Protein AF-A0A1L8D2I1-F1 (afdb_monomer)

Organism: NCBI:txid661089

pLDDT: mean 85.03, std 8.65, range [54.47, 94.0]

InterPro domains:
  IPR029063 S-adenosyl-L-methionine-dependent methyltransferase superfamily [G3DSA:3.40.50.150] (7-64)
  IPR029063 S-adenosyl-L-methionine-dependent methyltransferase superfamily [SSF53335] (1-59)

Sequence (65 aa):
MDKEQLQEIYLKEEYYWGTEPNDLAKKVLYYIAEPLRKDLLLVDLGAGEGRDSVFLLRKVFKCWR

Solvent-accessible surface area (backbone atoms only — not comparable to full-atom values): 4148 Å² total; per-residue (Å²): 133,58,72,65,62,50,50,60,53,70,71,45,93,64,69,87,82,51,75,70,57,50,71,63,66,62,50,53,54,80,79,47,59,76,85,61,36,64,82,36,80,45,79,61,84,84,47,79,95,30,36,45,55,54,52,41,38,78,68,43,33,44,69,60,132

Mean predicted aligned error: 5.47 Å

Structure (mmCIF, N/CA/C/O backbone):
data_AF-A0A1L8D2I1-F1
#
_entry.id   AF-A0A1L8D2I1-F1
#
loop_
_atom_site.group_PDB
_atom_site.id
_atom_site.type_symbol
_atom_site.label_atom_id
_atom_site.label_alt_id
_atom_site.label_comp_id
_atom_site.label_asym_id
_atom_site.label_entity_id
_atom_site.label_seq_id
_atom_site.pdbx_PDB_ins_code
_atom_site.Cartn_x
_atom_site.Cartn_y
_atom_site.Cartn_z
_atom_site.occupancy
_atom_sit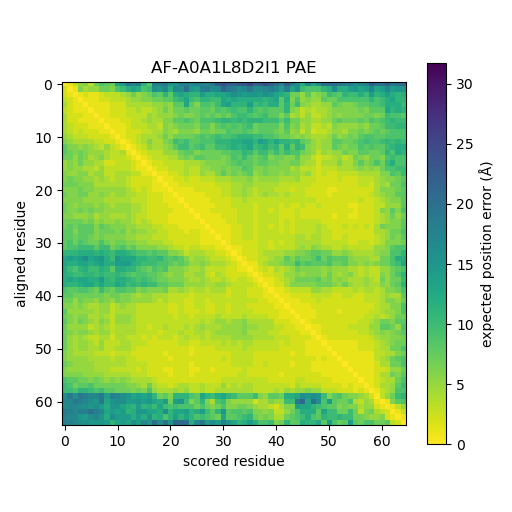e.B_iso_or_equiv
_atom_site.auth_seq_id
_atom_site.auth_comp_id
_atom_site.auth_asym_id
_atom_site.auth_atom_id
_atom_site.pdbx_PDB_model_num
ATOM 1 N N . MET A 1 1 ? 11.091 -11.799 -17.344 1.00 64.50 1 MET A N 1
ATOM 2 C CA . MET A 1 1 ? 11.561 -10.421 -17.141 1.00 64.50 1 MET A CA 1
ATOM 3 C C . MET A 1 1 ? 12.505 -10.469 -15.967 1.00 64.50 1 MET A C 1
ATOM 5 O O . MET A 1 1 ? 12.103 -10.954 -14.911 1.00 64.50 1 MET A O 1
ATOM 9 N N . ASP A 1 2 ?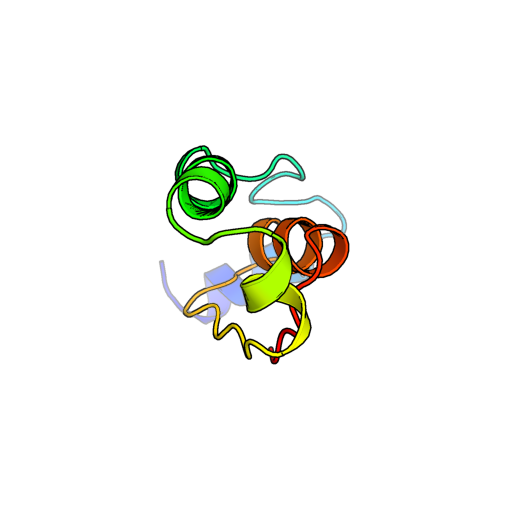 13.767 -10.142 -16.196 1.00 85.44 2 ASP A N 1
ATOM 10 C CA . ASP A 1 2 ? 14.759 -10.130 -15.126 1.00 85.44 2 ASP A CA 1
ATOM 11 C C . ASP A 1 2 ? 14.604 -8.862 -14.257 1.00 85.44 2 ASP A C 1
ATOM 13 O O . ASP A 1 2 ? 13.792 -7.974 -14.541 1.00 85.44 2 ASP A O 1
ATOM 17 N N . LYS A 1 3 ? 15.330 -8.811 -13.137 1.00 81.56 3 LYS A N 1
ATOM 18 C CA . LYS A 1 3 ? 15.265 -7.677 -12.204 1.00 81.56 3 LYS A CA 1
ATOM 19 C C . LYS A 1 3 ? 15.855 -6.393 -12.792 1.00 81.56 3 LYS A C 1
ATOM 21 O O . LYS A 1 3 ? 15.409 -5.312 -12.421 1.00 81.56 3 LYS A O 1
ATOM 26 N N . GLU A 1 4 ? 16.836 -6.512 -13.675 1.00 85.44 4 GLU A N 1
ATOM 27 C CA . GLU A 1 4 ? 17.549 -5.388 -14.281 1.00 85.44 4 GLU A CA 1
ATOM 28 C C . GLU A 1 4 ? 16.633 -4.688 -15.294 1.00 85.44 4 GLU A C 1
ATOM 30 O O . GLU A 1 4 ? 16.437 -3.479 -15.212 1.00 85.44 4 GLU A O 1
ATOM 35 N N . GLN A 1 5 ? 15.925 -5.460 -16.119 1.00 84.44 5 GLN A N 1
ATOM 36 C CA . GLN A 1 5 ? 14.868 -5.002 -17.023 1.00 84.44 5 GLN A CA 1
ATOM 37 C C . GLN A 1 5 ? 13.745 -4.271 -16.285 1.00 84.44 5 GLN A C 1
ATOM 39 O O . GLN A 1 5 ? 13.260 -3.240 -16.746 1.00 84.44 5 GLN A O 1
ATOM 44 N N . LEU A 1 6 ? 13.317 -4.794 -15.131 1.00 80.62 6 LEU A N 1
ATOM 45 C CA . LEU A 1 6 ? 12.337 -4.104 -14.293 1.00 80.62 6 LEU A CA 1
ATOM 46 C C . LEU A 1 6 ? 12.884 -2.755 -13.833 1.00 80.62 6 LEU A C 1
ATOM 48 O O . LEU A 1 6 ? 12.207 -1.744 -13.980 1.00 80.62 6 LEU A O 1
ATOM 52 N N . GLN A 1 7 ? 14.108 -2.726 -13.314 1.00 84.25 7 GLN A N 1
ATOM 53 C CA . GLN A 1 7 ? 14.708 -1.496 -12.814 1.00 84.25 7 GLN A CA 1
ATOM 54 C C . GLN A 1 7 ? 14.861 -0.432 -13.907 1.00 84.25 7 GLN A C 1
ATOM 56 O O . GLN A 1 7 ? 14.546 0.728 -13.660 1.00 84.25 7 GLN A O 1
ATOM 61 N N . GLU A 1 8 ? 15.246 -0.817 -15.123 1.00 87.50 8 GLU A N 1
ATOM 62 C CA . GLU A 1 8 ? 15.291 0.089 -1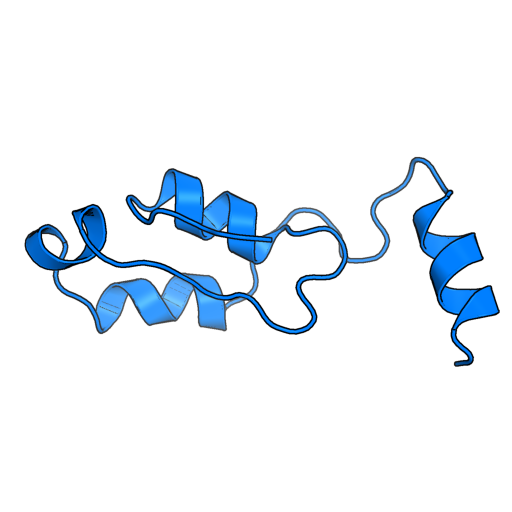6.277 1.00 87.50 8 GLU A CA 1
ATOM 63 C C . GLU A 1 8 ? 13.924 0.696 -16.613 1.00 87.50 8 GLU A C 1
ATOM 65 O O . GLU A 1 8 ? 13.834 1.872 -16.963 1.00 87.50 8 GLU A O 1
ATOM 70 N N . ILE A 1 9 ? 12.847 -0.084 -16.486 1.00 84.19 9 ILE A N 1
ATOM 71 C CA . ILE A 1 9 ? 11.480 0.401 -16.696 1.00 84.19 9 ILE A CA 1
ATOM 72 C C . ILE A 1 9 ? 11.101 1.435 -15.625 1.00 84.19 9 ILE A C 1
ATOM 74 O O . ILE A 1 9 ? 10.565 2.481 -15.978 1.00 84.19 9 ILE A O 1
ATOM 78 N N . TYR A 1 10 ? 11.430 1.192 -14.351 1.00 81.69 10 TYR A N 1
ATOM 79 C CA . TYR A 1 10 ? 11.129 2.116 -13.242 1.00 81.69 10 TYR A CA 1
ATOM 80 C C . TYR A 1 10 ? 11.941 3.418 -13.258 1.00 81.69 10 TYR A C 1
ATOM 82 O O . TYR A 1 10 ? 11.579 4.362 -12.561 1.00 81.69 10 TYR A O 1
ATOM 90 N N . LEU A 1 11 ? 13.049 3.478 -14.002 1.00 86.31 11 LEU A N 1
ATOM 91 C CA . LEU A 1 11 ? 13.850 4.699 -14.145 1.00 86.31 11 LEU A CA 1
ATOM 92 C C . LEU A 1 11 ? 13.248 5.698 -15.141 1.00 86.31 11 LEU A C 1
ATOM 94 O O . LEU A 1 11 ? 13.710 6.836 -15.215 1.00 86.31 11 LEU A O 1
ATOM 98 N N . LYS A 1 12 ? 12.246 5.286 -15.921 1.00 87.56 12 LYS A N 1
ATOM 99 C CA . LYS A 1 12 ? 11.536 6.177 -16.839 1.00 87.56 12 LYS A CA 1
ATOM 100 C C . LYS A 1 12 ? 10.588 7.082 -16.054 1.00 87.56 12 LYS A C 1
ATOM 102 O O . LYS A 1 12 ? 10.045 6.689 -15.030 1.00 87.56 12 LYS A O 1
ATOM 107 N N . GLU A 1 13 ? 10.368 8.294 -16.558 1.00 81.88 13 GLU A N 1
ATOM 108 C CA . GLU A 1 13 ? 9.432 9.247 -15.939 1.00 81.88 13 GLU A CA 1
ATOM 109 C C . GLU A 1 13 ? 7.959 8.832 -16.104 1.00 81.88 13 GLU A C 1
ATOM 111 O O . GLU A 1 13 ? 7.084 9.310 -15.384 1.00 81.88 13 GLU A O 1
ATOM 116 N N . GLU A 1 14 ? 7.675 7.946 -17.058 1.00 86.31 14 GLU A N 1
ATOM 117 C CA . GLU A 1 14 ? 6.333 7.458 -17.357 1.00 86.31 14 GLU A CA 1
ATOM 118 C C . GLU A 1 14 ? 5.920 6.318 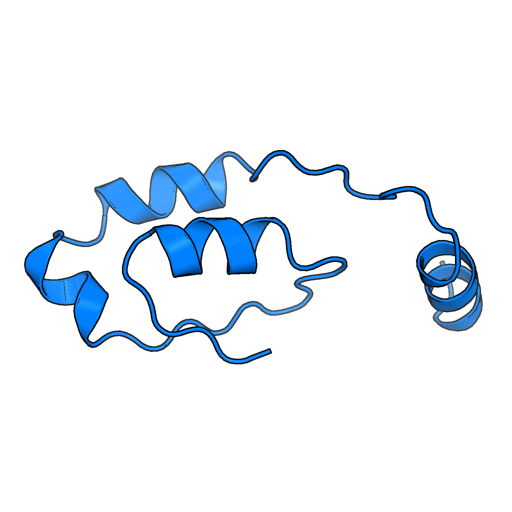-16.421 1.00 86.31 14 GLU A C 1
ATOM 120 O O . GLU A 1 14 ? 6.700 5.404 -16.157 1.00 86.31 14 GLU A O 1
ATOM 125 N N . TYR A 1 15 ? 4.655 6.327 -15.991 1.00 80.38 15 TYR A N 1
ATOM 126 C CA . TYR A 1 15 ? 4.094 5.255 -15.170 1.00 80.38 15 TYR A CA 1
ATOM 127 C C . TYR A 1 15 ? 3.864 3.986 -15.990 1.00 80.38 15 TYR A C 1
ATOM 129 O O . TYR A 1 15 ? 2.948 3.929 -16.815 1.00 80.38 15 TYR A O 1
ATOM 137 N N . TYR A 1 16 ? 4.633 2.938 -15.709 1.00 82.94 16 TYR A N 1
ATOM 138 C CA . TYR A 1 16 ? 4.503 1.648 -16.384 1.00 82.94 16 TYR A CA 1
ATOM 139 C C . TYR A 1 16 ? 3.205 0.920 -16.012 1.00 82.94 16 TYR A C 1
ATOM 141 O O . TYR A 1 16 ? 2.552 0.323 -16.869 1.00 82.94 16 TYR A O 1
ATOM 149 N N . TRP A 1 17 ? 2.792 0.988 -14.744 1.00 82.38 17 TRP A N 1
ATOM 150 C CA . TRP A 1 17 ? 1.552 0.366 -14.268 1.00 82.38 17 TRP A CA 1
ATOM 151 C C . TRP A 1 17 ? 0.357 1.325 -14.308 1.00 82.38 17 TRP A C 1
ATOM 153 O O . TRP A 1 17 ? -0.759 0.933 -13.958 1.00 82.38 17 TRP A O 1
ATOM 163 N N . GLY A 1 18 ? 0.562 2.570 -14.738 1.00 89.06 18 GLY A N 1
ATOM 164 C CA . GLY A 1 18 ? -0.452 3.617 -14.703 1.00 89.06 18 GLY A CA 1
ATOM 165 C C . GLY A 1 18 ? -0.829 4.055 -13.282 1.00 89.06 18 GLY A C 1
ATOM 166 O O . GLY A 1 18 ? -0.338 3.546 -12.274 1.00 89.06 18 GLY A O 1
ATOM 167 N N . THR A 1 19 ? -1.735 5.025 -13.199 1.00 89.88 19 THR A N 1
ATOM 168 C CA . THR A 1 19 ? -2.075 5.722 -11.946 1.00 89.88 19 THR A CA 1
ATOM 169 C C . THR A 1 19 ? -3.378 5.254 -11.305 1.00 89.88 19 THR A C 1
ATOM 171 O O . THR A 1 19 ? -3.628 5.547 -10.135 1.00 89.88 19 THR A O 1
ATOM 174 N N . GLU A 1 20 ? -4.213 4.527 -12.049 1.00 93.69 20 GLU A N 1
ATOM 175 C CA . GLU A 1 20 ? -5.516 4.086 -11.566 1.00 93.69 20 GLU A CA 1
ATOM 176 C C . GLU A 1 20 ? -5.387 2.868 -10.644 1.00 93.69 20 GLU A C 1
ATOM 178 O O . GLU A 1 20 ? -4.774 1.867 -11.030 1.00 93.69 20 GLU A O 1
ATOM 183 N N . PRO A 1 21 ? -5.984 2.908 -9.440 1.00 93.25 21 PRO A N 1
ATOM 184 C CA . PRO A 1 21 ? -5.949 1.775 -8.538 1.00 93.25 21 PRO A CA 1
ATOM 185 C C . PRO A 1 21 ? -6.739 0.611 -9.122 1.00 93.25 21 PRO A C 1
ATOM 187 O O . PRO A 1 21 ? -7.781 0.786 -9.770 1.00 93.25 21 PRO A O 1
ATOM 190 N N . ASN A 1 22 ? -6.256 -0.589 -8.842 1.00 91.94 22 ASN 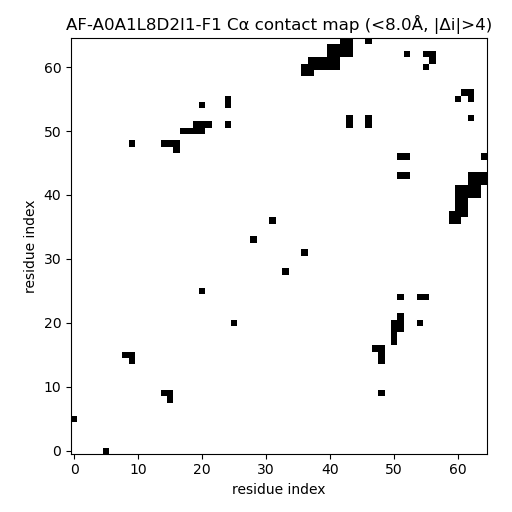A N 1
ATOM 191 C CA . ASN A 1 22 ? -6.873 -1.805 -9.324 1.00 91.94 22 ASN A CA 1
ATOM 192 C C . ASN A 1 22 ? -8.216 -2.072 -8.615 1.00 91.94 22 ASN A C 1
ATOM 194 O O . ASN A 1 22 ? -8.530 -1.531 -7.547 1.00 91.94 22 ASN A O 1
ATOM 198 N N . ASP A 1 23 ? -9.034 -2.936 -9.213 1.00 94.00 23 ASP A N 1
ATOM 199 C CA . ASP A 1 23 ? -10.375 -3.214 -8.695 1.00 94.00 23 ASP A CA 1
ATOM 200 C C . ASP A 1 23 ? -10.369 -3.922 -7.340 1.00 94.00 23 ASP A C 1
ATOM 202 O O . ASP A 1 23 ? -11.298 -3.746 -6.551 1.00 94.00 23 ASP A O 1
ATOM 206 N N . LEU A 1 24 ? -9.332 -4.705 -7.041 1.00 91.56 24 LEU A N 1
ATOM 207 C CA . LEU A 1 24 ? -9.199 -5.366 -5.749 1.00 91.56 24 LEU A CA 1
ATOM 208 C C . LEU A 1 24 ? -8.935 -4.346 -4.635 1.00 91.56 24 LEU A C 1
ATOM 210 O O . LEU A 1 24 ? -9.608 -4.394 -3.606 1.00 91.56 24 LEU A O 1
ATOM 214 N N . ALA A 1 25 ? -8.038 -3.383 -4.858 1.00 91.06 25 ALA A N 1
ATOM 215 C CA . ALA A 1 25 ? -7.745 -2.305 -3.917 1.00 91.06 25 ALA A CA 1
ATOM 216 C C . ALA A 1 25 ? -9.007 -1.488 -3.599 1.00 91.06 25 ALA A C 1
ATOM 218 O O . ALA A 1 25 ? -9.273 -1.167 -2.441 1.00 91.06 25 ALA A O 1
ATOM 219 N N . LYS A 1 26 ? -9.852 -1.225 -4.606 1.00 92.19 26 LYS A N 1
ATOM 220 C CA . LYS A 1 26 ? -11.166 -0.587 -4.407 1.00 92.19 26 LYS A CA 1
ATOM 221 C C . LYS A 1 26 ? -12.107 -1.471 -3.588 1.00 92.19 26 LYS A C 1
ATOM 223 O O . LYS A 1 26 ? -12.760 -0.984 -2.665 1.00 92.19 26 LYS A O 1
ATOM 228 N N . LYS A 1 27 ? -12.173 -2.767 -3.909 1.00 93.50 27 LYS A N 1
ATOM 229 C CA . LYS A 1 27 ? -13.106 -3.707 -3.276 1.00 93.50 27 LYS A CA 1
ATOM 230 C C . LYS A 1 27 ? -12.774 -4.007 -1.819 1.00 93.50 27 LYS A C 1
ATOM 232 O O . LYS A 1 27 ? -13.696 -4.212 -1.034 1.00 93.50 27 LYS A O 1
ATOM 237 N N . VAL A 1 28 ? -11.495 -3.988 -1.439 1.00 90.25 28 VAL A N 1
ATOM 238 C CA . VAL A 1 28 ? -11.062 -4.297 -0.066 1.00 90.25 2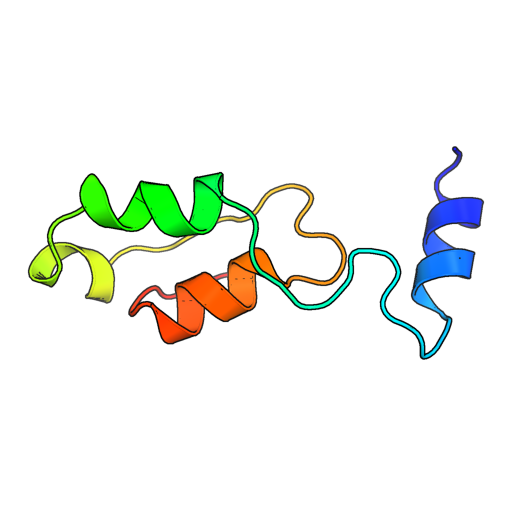8 VAL A CA 1
ATOM 239 C C . VAL A 1 28 ? -11.739 -3.392 0.969 1.00 90.25 28 VAL A C 1
ATOM 241 O O . VAL A 1 28 ? -12.056 -3.827 2.074 1.00 90.25 28 VAL A O 1
ATOM 244 N N . LEU A 1 29 ? -12.049 -2.149 0.584 1.00 88.56 29 LEU A N 1
ATOM 245 C CA . LEU A 1 29 ? -12.727 -1.187 1.444 1.00 88.56 29 LEU A CA 1
ATOM 246 C C . LEU A 1 29 ? -14.124 -1.664 1.852 1.00 88.56 29 LEU A C 1
ATOM 248 O O . LEU A 1 29 ? -14.533 -1.407 2.977 1.00 88.56 29 LEU A O 1
ATOM 252 N N . TYR A 1 30 ? -14.852 -2.399 1.010 1.00 91.00 30 TYR A N 1
ATOM 253 C CA . TYR A 1 30 ? -16.185 -2.891 1.378 1.00 91.00 30 TYR A CA 1
ATOM 254 C C . TYR A 1 30 ? -16.155 -3.920 2.511 1.00 91.00 30 TYR A C 1
ATOM 256 O O . TYR A 1 30 ? -17.137 -4.049 3.236 1.00 91.00 30 TYR A O 1
ATOM 264 N N . TYR A 1 31 ? -15.036 -4.623 2.688 1.00 90.50 31 TYR A N 1
ATOM 265 C CA . TYR A 1 31 ? -14.911 -5.694 3.677 1.00 90.50 31 TYR A CA 1
ATOM 266 C C . TYR A 1 31 ? -14.398 -5.217 5.036 1.00 90.50 31 TYR A C 1
ATOM 268 O O . TYR A 1 31 ? -14.484 -5.951 6.017 1.00 90.50 31 TYR A O 1
ATOM 276 N N 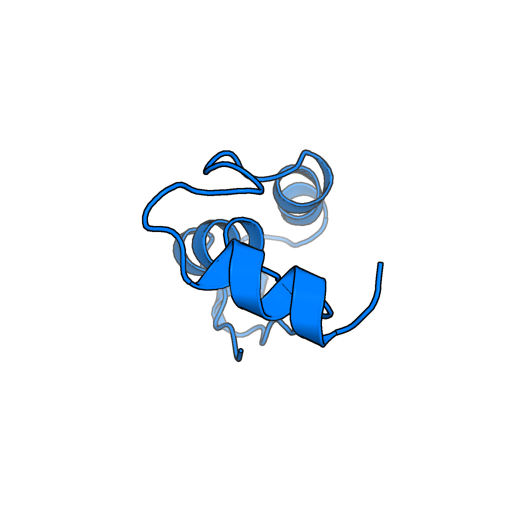. ILE A 1 32 ? -13.877 -3.992 5.114 1.00 88.44 32 ILE A N 1
ATOM 277 C CA . ILE A 1 32 ? -13.322 -3.427 6.345 1.00 88.44 32 ILE A CA 1
ATOM 278 C C . ILE A 1 32 ? -14.166 -2.214 6.714 1.00 88.44 32 ILE A C 1
ATOM 280 O O . ILE A 1 32 ? -14.217 -1.250 5.953 1.00 88.44 32 ILE A O 1
ATOM 284 N N . ALA A 1 33 ? -14.831 -2.233 7.867 1.00 85.06 33 ALA A N 1
ATOM 285 C CA . ALA A 1 33 ? -15.647 -1.104 8.312 1.00 85.06 33 ALA A CA 1
ATOM 286 C C . ALA A 1 33 ? -14.789 0.161 8.507 1.00 85.06 33 ALA A C 1
ATOM 288 O O . ALA A 1 33 ? -13.674 0.083 9.015 1.00 85.06 33 ALA A O 1
ATOM 289 N N . GLU A 1 34 ? -15.313 1.331 8.124 1.00 81.44 34 GLU A N 1
ATOM 290 C CA . GLU A 1 34 ? -14.583 2.615 8.151 1.00 81.44 34 GLU A CA 1
ATOM 291 C C . GLU A 1 34 ? -13.943 2.966 9.510 1.00 81.44 34 GLU A C 1
ATOM 293 O O . GLU A 1 34 ? -12.782 3.383 9.491 1.00 81.44 34 GLU A O 1
ATOM 298 N N . PRO A 1 35 ? -14.577 2.702 10.673 1.00 82.81 35 PRO A N 1
ATOM 299 C CA . PRO A 1 35 ? -13.950 2.964 11.968 1.00 82.81 35 PRO A CA 1
ATOM 300 C C . PRO A 1 35 ? -12.683 2.137 12.209 1.00 82.81 35 PRO A C 1
ATOM 302 O O . PRO A 1 35 ? -11.760 2.614 12.857 1.00 82.81 35 PRO A O 1
ATOM 305 N N . LEU A 1 36 ? -12.617 0.916 11.667 1.00 83.00 36 LEU A N 1
ATOM 306 C CA . LEU A 1 36 ? -11.494 0.002 11.886 1.00 83.00 36 LEU A CA 1
ATOM 307 C C . LEU A 1 36 ? -10.277 0.359 11.030 1.00 83.00 36 LEU A C 1
ATOM 309 O O . LEU A 1 36 ? -9.162 0.006 11.382 1.00 83.00 36 LEU A O 1
ATOM 313 N N . ARG A 1 37 ? -10.460 1.055 9.903 1.00 86.06 37 ARG A N 1
ATOM 314 C CA . ARG A 1 37 ? -9.383 1.286 8.922 1.00 86.06 37 ARG A CA 1
ATOM 315 C C . ARG A 1 37 ? -8.258 2.187 9.446 1.00 86.06 37 ARG A C 1
ATOM 317 O O . ARG A 1 37 ? -7.106 1.969 9.086 1.00 86.06 37 ARG A O 1
ATOM 324 N N . LYS A 1 38 ? -8.584 3.154 10.313 1.00 79.44 38 LYS A N 1
ATOM 325 C CA . LYS A 1 38 ? -7.679 4.234 10.769 1.00 79.44 38 LYS A CA 1
ATOM 326 C C . LYS A 1 38 ? -6.478 3.742 11.575 1.00 79.44 38 LYS A C 1
ATOM 328 O O . LYS A 1 38 ? -5.416 4.365 11.531 1.00 79.44 38 LYS A O 1
ATOM 333 N N . ASP A 1 39 ? -6.641 2.612 12.252 1.00 81.81 39 ASP A N 1
ATOM 334 C CA . ASP A 1 39 ? -5.617 2.017 13.112 1.00 81.81 39 ASP A CA 1
ATOM 335 C C . ASP A 1 39 ? -4.951 0.787 12.483 1.00 81.81 39 ASP A C 1
ATOM 337 O O . ASP A 1 39 ? -4.080 0.167 13.093 1.00 81.81 39 ASP A O 1
ATOM 341 N N . LEU A 1 40 ? -5.324 0.439 11.248 1.00 85.06 40 LEU A N 1
ATOM 342 C CA . LEU A 1 40 ? -4.754 -0.701 10.543 1.00 85.06 40 LEU A CA 1
ATOM 343 C C . LEU A 1 40 ? -3.482 -0.314 9.785 1.00 85.06 40 LEU A C 1
ATOM 345 O O . LEU A 1 40 ? -3.410 0.709 9.094 1.00 85.06 40 LEU A O 1
ATOM 349 N N . LEU A 1 41 ? -2.488 -1.193 9.902 1.00 87.19 41 LEU A N 1
ATOM 350 C CA . LEU A 1 41 ? -1.276 -1.181 9.097 1.00 87.19 41 LEU A CA 1
ATOM 351 C C . LEU A 1 41 ? -1.505 -2.012 7.831 1.00 87.19 41 LEU A C 1
ATOM 353 O O . LEU A 1 41 ? -1.883 -3.181 7.912 1.00 87.19 41 LEU A O 1
ATOM 357 N N . LEU A 1 42 ? -1.247 -1.412 6.673 1.00 86.94 42 LEU A N 1
ATOM 358 C CA . LEU A 1 42 ? -1.276 -2.081 5.379 1.00 86.94 42 LEU A CA 1
ATOM 359 C C . LEU A 1 42 ? 0.147 -2.434 4.930 1.00 86.94 42 LEU A C 1
ATOM 361 O O . LEU A 1 42 ? 1.044 -1.589 4.982 1.00 86.94 42 LEU A O 1
ATOM 365 N N . VAL A 1 43 ? 0.313 -3.662 4.439 1.00 90.94 43 VAL A N 1
ATOM 366 C CA . VAL A 1 43 ? 1.518 -4.134 3.748 1.00 90.94 43 VAL A CA 1
ATOM 367 C C . VAL A 1 43 ? 1.143 -4.456 2.302 1.00 90.94 43 VAL A C 1
ATOM 369 O O . VAL A 1 43 ? 0.282 -5.303 2.069 1.00 90.94 43 VAL A O 1
ATOM 372 N N . ASP A 1 44 ? 1.782 -3.782 1.347 1.00 90.38 44 ASP A N 1
ATOM 373 C CA . ASP A 1 44 ? 1.567 -3.971 -0.093 1.00 90.38 44 ASP A CA 1
ATOM 374 C C . ASP A 1 44 ? 2.772 -4.704 -0.709 1.00 90.38 44 ASP A C 1
ATOM 376 O O . ASP A 1 44 ? 3.848 -4.136 -0.909 1.00 90.38 44 ASP A O 1
ATOM 380 N N . LEU A 1 45 ? 2.617 -6.008 -0.948 1.00 91.31 45 LEU A N 1
ATOM 381 C CA . LEU A 1 45 ? 3.689 -6.860 -1.463 1.00 91.31 45 LEU A CA 1
ATOM 382 C C . LEU A 1 45 ? 3.715 -6.816 -2.987 1.00 91.31 45 LEU A C 1
ATOM 384 O O . LEU A 1 45 ? 2.746 -7.182 -3.647 1.00 91.31 45 LEU A O 1
ATOM 388 N N . GLY A 1 46 ? 4.860 -6.423 -3.547 1.00 88.62 46 GLY A N 1
ATOM 389 C CA . GLY A 1 46 ? 4.961 -6.206 -4.989 1.00 88.62 46 GLY A CA 1
ATOM 390 C C . GLY A 1 46 ? 4.220 -4.946 -5.437 1.00 88.62 46 GLY A C 1
ATOM 391 O O . GLY A 1 46 ? 3.721 -4.908 -6.557 1.00 88.62 46 GLY A O 1
ATOM 392 N N . ALA A 1 47 ? 4.193 -3.911 -4.587 1.00 89.31 47 ALA A N 1
ATOM 393 C CA . ALA A 1 47 ? 3.494 -2.642 -4.814 1.00 89.31 47 ALA A CA 1
ATOM 394 C C . ALA A 1 47 ? 3.858 -1.935 -6.133 1.00 89.31 47 ALA A C 1
ATOM 396 O O . ALA A 1 47 ? 3.151 -1.031 -6.582 1.00 89.31 47 ALA A O 1
ATOM 397 N N . GLY A 1 48 ? 4.993 -2.302 -6.730 1.00 89.81 48 GLY A N 1
ATOM 398 C CA . GLY A 1 48 ? 5.525 -1.682 -7.929 1.00 89.81 48 GLY A CA 1
ATOM 399 C C . GLY A 1 48 ? 5.677 -0.176 -7.746 1.00 89.81 48 GLY A C 1
ATOM 400 O O . GLY A 1 48 ? 6.369 0.277 -6.832 1.00 89.81 48 GLY A O 1
ATOM 401 N N . GLU A 1 49 ? 4.982 0.608 -8.571 1.00 90.19 49 GLU A N 1
ATOM 402 C CA . GLU A 1 49 ? 4.988 2.078 -8.497 1.00 90.19 49 GLU A CA 1
ATOM 403 C C . GLU A 1 49 ? 4.200 2.621 -7.293 1.00 90.19 49 GLU A C 1
ATOM 405 O O . GLU A 1 49 ? 4.368 3.781 -6.920 1.00 90.19 49 GLU A O 1
ATOM 410 N N . GLY A 1 50 ? 3.417 1.776 -6.613 1.00 90.88 50 GLY A N 1
ATOM 411 C CA . GLY A 1 50 ? 2.712 2.104 -5.375 1.00 90.88 50 GLY A CA 1
ATOM 412 C C . GLY A 1 50 ? 1.324 2.712 -5.578 1.00 90.88 50 GLY A C 1
ATOM 413 O O . GLY A 1 50 ? 0.785 3.297 -4.640 1.00 90.88 50 GLY A O 1
ATOM 414 N N . ARG A 1 51 ? 0.723 2.590 -6.772 1.00 93.00 51 ARG A N 1
ATOM 415 C CA . ARG A 1 51 ? -0.606 3.162 -7.086 1.00 93.00 51 ARG A CA 1
ATOM 416 C C . ARG A 1 51 ? -1.687 2.729 -6.086 1.00 93.00 51 ARG A C 1
ATOM 418 O O . ARG A 1 51 ? -2.473 3.550 -5.613 1.00 93.00 51 ARG A O 1
ATOM 425 N N . ASP A 1 52 ? -1.676 1.451 -5.715 1.00 93.19 52 ASP A N 1
ATOM 426 C CA . ASP A 1 52 ? -2.669 0.849 -4.829 1.00 93.19 52 ASP A CA 1
ATOM 427 C C . ASP A 1 52 ? -2.385 1.228 -3.368 1.00 93.19 52 ASP A C 1
ATOM 429 O O . ASP A 1 52 ? -3.300 1.648 -2.655 1.00 93.19 52 ASP A O 1
ATOM 433 N N . SER A 1 53 ? -1.108 1.227 -2.961 1.00 92.31 53 SER A N 1
ATOM 434 C CA . SER A 1 53 ? -0.659 1.759 -1.667 1.00 92.31 53 SER A CA 1
ATOM 435 C C . SER A 1 53 ? -1.102 3.215 -1.458 1.00 92.31 53 SER A C 1
ATOM 437 O O . SER A 1 53 ? -1.678 3.556 -0.424 1.00 92.31 53 SER A O 1
ATOM 439 N N . VAL A 1 54 ? -0.873 4.092 -2.444 1.00 91.25 54 VAL A N 1
ATOM 440 C CA . VAL A 1 54 ? -1.243 5.518 -2.382 1.00 91.25 54 VAL A CA 1
ATOM 441 C C . VAL A 1 54 ? -2.758 5.686 -2.321 1.00 91.25 54 VAL A C 1
ATOM 443 O O . VAL A 1 54 ? -3.258 6.497 -1.535 1.00 91.25 54 VAL A O 1
ATOM 446 N N . PHE A 1 55 ? -3.506 4.919 -3.116 1.00 92.44 55 PHE A N 1
ATOM 447 C CA . PHE A 1 55 ? -4.962 4.914 -3.037 1.00 92.44 55 PHE A CA 1
ATOM 448 C C . PHE A 1 55 ? -5.442 4.534 -1.629 1.00 92.44 55 PHE A C 1
ATOM 450 O O . PHE A 1 55 ? -6.235 5.270 -1.042 1.00 92.44 55 PHE A O 1
ATOM 457 N N . LEU A 1 56 ? -4.927 3.446 -1.053 1.00 90.44 56 LEU A N 1
ATOM 458 C CA . LEU A 1 56 ? -5.330 2.958 0.269 1.00 90.44 56 LEU A CA 1
ATOM 459 C C . LEU A 1 56 ? -4.854 3.863 1.422 1.00 90.44 56 LEU A C 1
ATOM 461 O O . LEU A 1 56 ? -5.572 4.006 2.409 1.00 90.44 56 LEU A O 1
ATOM 465 N N . LEU A 1 57 ? -3.728 4.568 1.292 1.00 88.31 57 LEU A N 1
ATOM 466 C CA . LEU A 1 57 ? -3.317 5.619 2.239 1.00 88.31 57 LEU A CA 1
ATOM 467 C C . LEU A 1 57 ? -4.347 6.757 2.295 1.00 88.31 57 LEU A C 1
ATOM 469 O O . LEU A 1 57 ? -4.811 7.143 3.366 1.00 88.31 57 LEU A O 1
ATOM 473 N N . ARG A 1 58 ? -4.785 7.250 1.127 1.00 86.38 58 ARG A N 1
ATOM 474 C CA . ARG A 1 58 ? -5.860 8.264 1.020 1.00 86.38 58 ARG A CA 1
ATOM 475 C C . ARG A 1 58 ? -7.216 7.719 1.492 1.00 86.38 58 ARG A C 1
ATOM 477 O O . ARG A 1 58 ? -8.097 8.490 1.8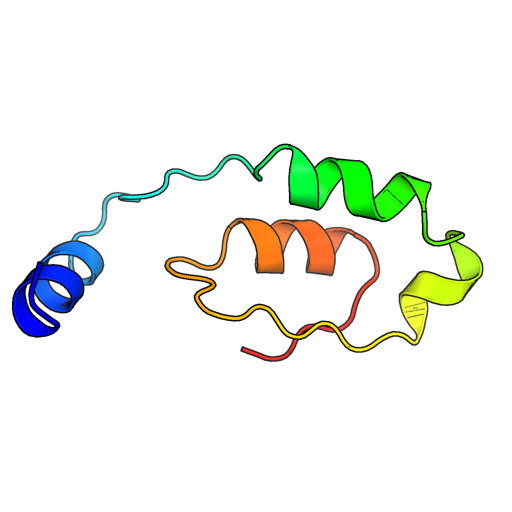64 1.00 86.38 58 ARG A O 1
ATOM 484 N N . LYS A 1 59 ? -7.340 6.387 1.474 1.00 83.19 59 LYS A N 1
ATOM 485 C CA . LYS A 1 59 ? -8.334 5.502 2.098 1.00 83.19 59 LYS A CA 1
ATOM 486 C C . LYS A 1 59 ? -8.727 5.810 3.533 1.00 83.19 59 LYS A C 1
ATOM 488 O O . LYS A 1 59 ? -9.909 5.724 3.829 1.00 83.19 59 LYS A O 1
ATOM 493 N N . VAL A 1 60 ? -7.726 6.137 4.365 1.00 71.69 60 VAL A N 1
ATOM 494 C CA . VAL A 1 60 ? -7.653 6.021 5.843 1.00 71.69 60 VAL A CA 1
ATOM 495 C C . VAL A 1 60 ? -6.814 4.846 6.399 1.00 71.69 60 VAL A C 1
ATOM 497 O O . VAL A 1 60 ? -7.012 4.489 7.551 1.00 71.69 60 VAL A O 1
ATOM 500 N N . PHE A 1 61 ? -5.859 4.267 5.654 1.00 70.50 61 PHE A N 1
ATOM 501 C CA . PHE A 1 61 ? -4.874 3.314 6.217 1.00 70.50 61 PHE A CA 1
ATOM 502 C C . PHE A 1 61 ? -3.505 3.960 6.459 1.00 70.50 61 PHE A C 1
ATOM 504 O O . PHE A 1 61 ? -3.128 4.889 5.747 1.00 70.50 61 PHE A O 1
ATOM 511 N N . LYS A 1 62 ? -2.715 3.422 7.400 1.00 67.94 62 LYS A N 1
ATOM 512 C CA . LYS A 1 62 ? -1.262 3.667 7.464 1.00 67.94 62 LYS A CA 1
ATOM 513 C C . LYS A 1 62 ? -0.561 2.602 6.617 1.00 67.94 62 LYS A C 1
ATOM 515 O O . LYS A 1 62 ? -0.773 1.416 6.846 1.00 67.94 62 LYS A O 1
ATOM 520 N N . CYS A 1 63 ? 0.261 2.997 5.649 1.00 58.16 63 CYS A N 1
ATOM 521 C CA . CYS A 1 63 ? 0.984 2.061 4.779 1.00 58.16 63 CYS A CA 1
ATOM 522 C C . CYS A 1 63 ? 2.483 2.137 5.044 1.00 58.16 63 CYS A C 1
ATOM 524 O O . CYS A 1 63 ? 3.037 3.231 5.154 1.00 58.16 63 CYS A O 1
ATOM 526 N N . TRP A 1 64 ? 3.120 0.974 5.123 1.00 57.44 64 TRP A N 1
ATOM 527 C CA . TRP A 1 64 ? 4.571 0.840 5.027 1.00 57.44 64 TRP A CA 1
ATOM 528 C C . TRP A 1 64 ? 4.920 0.309 3.637 1.00 57.44 64 TRP A C 1
ATOM 530 O O . TRP A 1 64 ? 4.168 -0.497 3.086 1.00 57.44 64 TRP A O 1
ATOM 540 N N . ARG A 1 65 ? 6.013 0.813 3.066 1.00 54.47 65 ARG A N 1
ATOM 541 C CA . ARG A 1 65 ? 6.520 0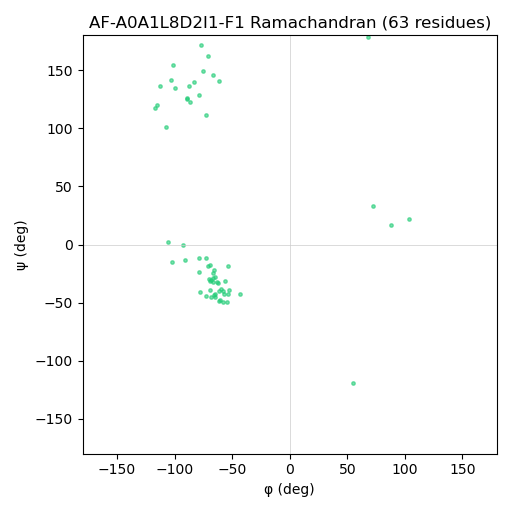.443 1.742 1.00 54.47 65 ARG A CA 1
ATOM 542 C C . ARG A 1 65 ? 7.910 -0.153 1.884 1.00 54.47 65 ARG A C 1
ATOM 544 O O . ARG A 1 65 ? 8.661 0.371 2.737 1.00 54.47 65 ARG A O 1
#

Secondary structure (DSSP, 8-state):
--HHHHHHHHTSSS-SS-SSPPHHHHHHHHHS-HHHHTTPEEE-TT-TT-HHHHHHHHHT-EEE-

Radius of gyration: 13.7 Å; Cα contacts (8 Å, |Δi|>4): 56; chains: 1; bounding box: 34×20×30 Å

Nearest PDB structures (foldseek):
  7vb0-assembly1_L  TM=4.548E-01  e=5.734E+00  Thermus thermophilus HB8

Foldseek 3Di:
DDPVVLVVVVVDPDDPPDQDADPVLVVVLVVDDLVRAQPDEDEDPPCRVVNSVVVVVVVNHHYDD